Protein AF-A0A820F3W3-F1 (afdb_monomer_lite)

Organism: NCBI:txid392033

Sequence (134 aa):
MVPSGDWTSGFFPGNLWFMYELTKNKFWLKKAQEFTANLESEKTNGKTHDMGVKMYCSFGNGYRLTKNANYKTILLESARTLMTRFNPKIGCIKSWDHHNDVWEFPVIIDNMMNLELLFWAFKETKDSTFYKVA

pLDDT: mean 97.62, std 2.65, range [72.44, 98.88]

Secondary structure (DSSP, 8-state):
---TTSGGGGHHHHHHHHHHHHH--HHHHHHHHHHHHTTGGGGG-TTBSTHIIIIIIIIIHHHHHH--HHHHHHHHHHHHHHHTTEETTTTEE--BSS-TTT-SS---TTHHHHHHHHHHHHHHH--HHHHHH-

InterPro domains:
  IPR008928 Six-hairpin glycosidase superfamily [SSF48208] (3-134)
  IPR012341 Six-hairpin glycosidase-like superfamily [G3DSA:1.50.10.10] (1-134)
  IPR052369 Unsaturated Glycosaminoglycan Hydrolases [PTHR36845] (5-134)

Structure (mmCIF, N/CA/C/O backbone):
data_AF-A0A820F3W3-F1
#
_entry.id   AF-A0A820F3W3-F1
#
loop_
_atom_site.group_PDB
_atom_site.id
_atom_site.type_symbol
_atom_site.label_atom_id
_atom_site.label_alt_id
_atom_site.label_comp_id
_atom_site.label_asym_id
_atom_site.label_entity_id
_atom_site.label_seq_id
_atom_site.pdbx_PDB_ins_code
_atom_site.Cartn_x
_atom_site.Cartn_y
_atom_site.Cartn_z
_atom_site.occupancy
_atom_site.B_iso_or_equiv
_atom_site.auth_seq_id
_atom_site.auth_comp_id
_atom_site.auth_asym_id
_atom_site.auth_atom_id
_atom_site.pdbx_PDB_model_num
ATOM 1 N N . MET A 1 1 ? 11.914 -0.953 16.613 1.00 72.44 1 MET A N 1
ATOM 2 C CA . MET A 1 1 ? 10.988 -0.970 15.460 1.00 72.44 1 MET A CA 1
ATOM 3 C C . MET A 1 1 ? 11.817 -0.899 14.199 1.00 72.44 1 MET A C 1
ATOM 5 O O . MET A 1 1 ? 12.856 -0.251 14.241 1.00 72.44 1 MET A O 1
ATOM 9 N N . VAL A 1 2 ? 11.382 -1.553 13.125 1.00 90.50 2 VAL A N 1
ATOM 10 C CA . VAL A 1 2 ? 12.026 -1.388 11.815 1.00 90.50 2 VAL A CA 1
ATOM 11 C C . VAL A 1 2 ? 11.800 0.045 11.299 1.00 90.50 2 VAL A C 1
ATOM 13 O O . VAL A 1 2 ? 10.763 0.633 11.623 1.00 90.50 2 VAL A O 1
ATOM 16 N N . PRO A 1 3 ? 12.748 0.640 10.555 1.00 95.06 3 PRO A N 1
ATOM 17 C CA . PRO A 1 3 ? 12.548 1.941 9.913 1.00 95.06 3 PRO A CA 1
ATOM 18 C C . PRO A 1 3 ? 11.332 1.934 8.974 1.00 95.06 3 PRO A C 1
ATOM 20 O O . PRO A 1 3 ? 11.037 0.906 8.371 1.00 95.06 3 PRO A O 1
ATOM 23 N N . SER A 1 4 ? 10.656 3.075 8.783 1.00 94.62 4 SER A N 1
ATOM 24 C CA . SER A 1 4 ? 9.504 3.173 7.860 1.00 94.62 4 SER A CA 1
ATOM 25 C C . SER A 1 4 ? 9.865 2.764 6.428 1.00 94.62 4 SER A C 1
ATOM 27 O O . SER A 1 4 ? 9.076 2.119 5.738 1.00 94.62 4 SER A O 1
ATOM 29 N N . GLY A 1 5 ? 11.089 3.093 6.006 1.00 94.44 5 GLY A N 1
ATOM 30 C CA . GLY A 1 5 ? 11.623 2.779 4.686 1.00 94.44 5 GLY A CA 1
ATOM 31 C C . GLY A 1 5 ? 11.749 1.284 4.396 1.00 94.44 5 GLY A C 1
ATOM 32 O O . GLY A 1 5 ? 11.669 0.908 3.227 1.00 94.44 5 GLY A O 1
ATOM 33 N N . ASP A 1 6 ? 11.891 0.450 5.428 1.00 97.00 6 ASP A N 1
ATOM 34 C CA . ASP A 1 6 ? 12.060 -0.999 5.299 1.00 97.00 6 ASP A CA 1
ATOM 35 C C . ASP A 1 6 ? 10.816 -1.657 4.677 1.00 97.00 6 ASP A C 1
ATOM 37 O O . ASP A 1 6 ? 9.687 -1.228 4.924 1.00 97.00 6 ASP A O 1
ATOM 41 N N . TRP A 1 7 ? 11.009 -2.701 3.871 1.00 96.81 7 TRP A N 1
ATOM 42 C CA . TRP A 1 7 ? 9.913 -3.410 3.203 1.00 96.81 7 TRP A CA 1
ATOM 43 C C . TRP A 1 7 ? 8.977 -4.113 4.196 1.00 96.81 7 TRP A C 1
ATOM 45 O O . TRP A 1 7 ? 7.781 -4.244 3.944 1.00 96.81 7 TRP A O 1
ATOM 55 N N . THR A 1 8 ? 9.484 -4.486 5.373 1.00 97.31 8 THR A N 1
ATOM 56 C CA . THR A 1 8 ? 8.709 -5.156 6.426 1.00 97.31 8 THR A CA 1
ATOM 57 C C . THR A 1 8 ? 7.894 -4.203 7.303 1.00 97.31 8 THR A C 1
ATOM 59 O O . THR A 1 8 ? 7.140 -4.645 8.179 1.00 97.31 8 THR A O 1
ATOM 62 N N . SER A 1 9 ? 8.014 -2.889 7.098 1.00 97.62 9 SER A N 1
ATOM 63 C CA . SER A 1 9 ? 7.484 -1.881 8.022 1.00 97.62 9 SER A CA 1
ATOM 64 C C . SER A 1 9 ? 5.957 -1.887 8.146 1.00 97.62 9 SER A C 1
ATOM 66 O O . SER A 1 9 ? 5.428 -1.532 9.201 1.00 97.62 9 SER A O 1
ATOM 68 N N . GLY A 1 10 ? 5.244 -2.385 7.130 1.00 98.06 10 GLY A N 1
ATOM 69 C CA . GLY A 1 10 ? 3.786 -2.537 7.136 1.00 98.06 10 GLY A CA 1
ATOM 70 C C . GLY A 1 10 ? 3.251 -3.705 7.973 1.00 98.06 10 GLY A C 1
ATOM 71 O O . GLY A 1 10 ? 2.090 -3.674 8.393 1.00 98.06 10 GLY A O 1
ATOM 72 N N . PHE A 1 11 ? 4.067 -4.723 8.272 1.00 98.38 11 PHE A N 1
ATOM 73 C CA . PHE A 1 11 ? 3.580 -5.939 8.936 1.00 98.38 11 PHE A CA 1
ATOM 74 C C . PHE A 1 11 ? 3.195 -5.711 10.395 1.00 98.38 11 PHE A C 1
ATOM 76 O O . PHE A 1 11 ? 2.159 -6.203 10.847 1.00 98.38 11 PHE A O 1
ATOM 83 N N . PHE A 1 12 ? 4.008 -4.974 11.153 1.00 98.31 12 PHE A N 1
ATOM 84 C CA . PHE A 1 12 ? 3.729 -4.718 12.566 1.00 98.31 12 PHE A CA 1
ATOM 85 C C . PHE A 1 12 ? 2.405 -3.957 12.780 1.00 98.31 12 PHE A C 1
ATOM 87 O O . PHE A 1 12 ? 1.543 -4.483 13.488 1.00 98.31 12 PHE A O 1
ATOM 94 N N . PRO A 1 13 ? 2.158 -2.790 12.146 1.00 98.19 13 PRO A N 1
ATOM 95 C CA . PRO A 1 13 ? 0.853 -2.135 12.236 1.00 98.19 13 PRO A CA 1
ATOM 96 C C . PRO A 1 13 ? -0.288 -3.000 11.684 1.00 98.19 13 PRO A C 1
ATOM 98 O O . PRO A 1 13 ? -1.375 -2.985 12.261 1.00 98.19 13 PRO A O 1
ATOM 101 N N . GLY A 1 14 ? -0.054 -3.808 10.643 1.00 98.50 14 GLY A N 1
ATOM 102 C CA . GLY A 1 14 ? -1.041 -4.776 10.150 1.00 98.50 14 GLY A CA 1
ATOM 103 C C . GLY A 1 14 ? -1.478 -5.788 11.215 1.00 98.50 14 GLY A C 1
ATOM 104 O O . GLY A 1 14 ? -2.673 -5.990 11.429 1.00 98.50 14 GLY A O 1
ATOM 105 N N . ASN A 1 15 ? -0.528 -6.349 11.967 1.00 98.62 15 ASN A N 1
ATOM 106 C CA . ASN A 1 15 ? -0.832 -7.239 13.091 1.00 98.62 15 ASN A CA 1
ATOM 107 C C . ASN A 1 15 ? -1.610 -6.523 14.203 1.00 98.62 15 ASN A C 1
ATOM 109 O O . ASN A 1 15 ? -2.538 -7.098 14.765 1.00 98.62 15 ASN A O 1
ATOM 113 N N . LEU A 1 16 ? -1.301 -5.257 14.500 1.00 98.75 16 LEU A N 1
ATOM 114 C CA . LEU A 1 16 ? -2.070 -4.479 15.479 1.00 98.75 16 LEU A CA 1
ATOM 115 C C . LEU A 1 16 ? -3.524 -4.259 15.032 1.00 98.75 16 LEU A C 1
ATOM 117 O O . LEU A 1 16 ? -4.437 -4.332 15.860 1.00 98.75 16 LEU A O 1
ATOM 121 N N . TRP A 1 17 ? -3.758 -4.044 13.734 1.00 98.81 17 TRP A N 1
ATOM 122 C CA . TRP A 1 17 ? -5.112 -3.997 13.179 1.00 98.81 17 TRP A CA 1
ATOM 123 C C . TRP A 1 17 ? -5.841 -5.332 13.333 1.00 98.81 17 TRP A C 1
ATOM 125 O O . TRP A 1 17 ? -7.004 -5.331 13.740 1.00 98.81 17 TRP A O 1
ATOM 135 N N . PHE A 1 18 ? -5.169 -6.462 13.096 1.00 98.81 18 PHE A N 1
ATOM 136 C CA . PHE A 1 18 ? -5.751 -7.783 13.352 1.00 98.81 18 PHE A CA 1
ATOM 137 C C . PHE A 1 18 ? -6.048 -8.014 14.839 1.00 98.81 18 PHE A C 1
ATOM 139 O O . PHE A 1 18 ? -7.122 -8.509 15.174 1.00 98.81 18 PHE A O 1
ATOM 146 N N . MET A 1 19 ? -5.177 -7.577 15.753 1.00 98.81 19 MET A N 1
ATOM 147 C CA . MET A 1 19 ? -5.450 -7.643 17.196 1.00 98.81 19 MET A CA 1
ATOM 148 C C . MET A 1 19 ? -6.700 -6.843 17.576 1.00 98.81 19 MET A C 1
ATOM 150 O O . MET A 1 19 ? -7.523 -7.310 18.371 1.00 98.81 19 MET A O 1
ATOM 154 N N . TYR A 1 20 ? -6.884 -5.656 16.993 1.00 98.81 20 TYR A N 1
ATOM 155 C CA . TYR A 1 20 ? -8.116 -4.891 17.173 1.00 98.81 20 TYR A CA 1
ATOM 156 C C . TYR A 1 20 ? -9.329 -5.615 16.582 1.00 98.81 20 TYR A C 1
ATOM 158 O O . TYR A 1 20 ? -10.372 -5.691 17.230 1.00 98.81 20 TYR A O 1
ATOM 166 N N . GLU A 1 21 ? -9.208 -6.177 15.383 1.00 98.62 21 GLU A N 1
ATOM 167 C CA . GLU A 1 21 ? -10.288 -6.913 14.734 1.00 98.62 21 GLU A CA 1
ATOM 168 C C . GLU A 1 21 ? -10.765 -8.106 15.568 1.00 98.62 21 GLU A C 1
ATOM 170 O O . GLU A 1 21 ? -11.978 -8.258 15.736 1.00 98.62 21 GLU A O 1
ATOM 175 N N . LEU A 1 22 ? -9.832 -8.883 16.125 1.00 98.62 22 LEU A N 1
ATOM 176 C CA . LEU A 1 22 ? -10.103 -10.073 16.933 1.00 98.62 22 LEU A CA 1
ATOM 177 C C . LEU A 1 22 ? -10.714 -9.739 18.298 1.00 98.62 22 LEU A C 1
ATOM 179 O O . LEU A 1 22 ? -11.638 -10.409 18.746 1.00 98.62 22 LEU A O 1
ATOM 183 N N . THR A 1 23 ? -10.203 -8.708 18.972 1.00 98.50 23 THR A N 1
ATOM 184 C CA . THR A 1 23 ? -10.551 -8.439 20.382 1.00 98.50 23 THR A CA 1
ATOM 185 C C . THR A 1 23 ? -11.560 -7.310 20.572 1.00 98.50 23 THR A C 1
ATOM 187 O O . THR A 1 23 ? -12.124 -7.165 21.654 1.00 98.50 23 THR A O 1
ATOM 190 N N . LYS A 1 24 ? -11.727 -6.444 19.566 1.00 98.06 24 LYS A N 1
ATOM 191 C CA . LYS A 1 24 ? -12.444 -5.156 19.635 1.00 98.06 24 LYS A CA 1
ATOM 192 C C . LYS A 1 24 ? -11.950 -4.205 20.736 1.00 98.06 24 LYS A C 1
ATOM 194 O O . LYS A 1 24 ? -12.595 -3.194 21.019 1.00 98.06 24 LYS A O 1
ATOM 199 N N . ASN A 1 25 ? -10.784 -4.468 21.329 1.00 98.44 25 ASN A N 1
ATOM 200 C CA . ASN A 1 25 ? -10.236 -3.644 22.400 1.00 98.44 25 ASN A CA 1
ATOM 201 C C . ASN A 1 25 ? -9.632 -2.346 21.833 1.00 98.44 25 ASN A C 1
ATOM 203 O O . ASN A 1 25 ? -8.732 -2.366 20.990 1.00 98.44 25 ASN A O 1
ATOM 207 N N . LYS A 1 26 ? -10.101 -1.200 22.344 1.00 98.25 26 LYS A N 1
ATOM 208 C CA . LYS A 1 26 ? -9.655 0.144 21.935 1.00 98.25 26 LYS A CA 1
ATOM 209 C C . LYS A 1 26 ? -8.160 0.395 22.159 1.00 98.25 26 LYS A C 1
ATOM 211 O O . LYS A 1 26 ? -7.594 1.252 21.485 1.00 98.25 26 LYS A O 1
ATOM 216 N N . PHE A 1 27 ? -7.512 -0.350 23.055 1.00 98.62 27 PHE A N 1
ATOM 217 C CA . PHE A 1 27 ? -6.057 -0.329 23.206 1.00 98.62 27 PHE A CA 1
ATOM 218 C C . PHE A 1 27 ? -5.352 -0.667 21.884 1.00 98.62 27 PHE A C 1
ATOM 220 O O . PHE A 1 27 ? -4.503 0.100 21.425 1.00 98.62 27 PHE A O 1
ATOM 227 N N . TRP A 1 28 ? -5.758 -1.762 21.232 1.00 98.75 28 TRP A N 1
ATOM 228 C CA . TRP A 1 28 ? -5.177 -2.186 19.957 1.00 98.75 28 TRP A CA 1
ATOM 229 C C . TRP A 1 28 ? -5.528 -1.234 18.825 1.00 98.75 28 TRP A C 1
ATOM 231 O O . TRP A 1 28 ? -4.663 -0.946 18.008 1.00 98.75 28 TRP A O 1
ATOM 241 N N . LEU A 1 29 ? -6.741 -0.668 18.820 1.00 98.69 29 LEU A N 1
ATOM 242 C CA . LEU A 1 29 ? -7.115 0.373 17.859 1.00 98.69 29 LEU A CA 1
ATOM 243 C C . LEU A 1 29 ? -6.155 1.567 17.928 1.00 98.69 29 LEU A C 1
ATOM 245 O O . LEU A 1 29 ? -5.603 1.973 16.908 1.00 98.69 29 LEU A O 1
ATOM 249 N N . LYS A 1 30 ? -5.916 2.100 19.135 1.00 98.69 30 LYS A N 1
ATOM 250 C CA . LYS A 1 30 ? -5.024 3.250 19.335 1.00 98.69 30 LYS A CA 1
ATOM 251 C C . LYS A 1 30 ? -3.598 2.931 18.887 1.00 98.69 30 LYS A C 1
ATOM 253 O O . LYS A 1 30 ? -2.976 3.746 18.211 1.00 98.69 30 LYS A O 1
ATOM 258 N N . LYS A 1 31 ? -3.095 1.739 19.223 1.00 98.62 31 LYS A N 1
ATOM 259 C CA . LYS A 1 31 ? -1.757 1.304 18.805 1.00 98.62 31 LYS A CA 1
ATOM 260 C C . LYS A 1 31 ? -1.659 1.083 17.299 1.00 98.62 31 LYS A C 1
ATOM 262 O O . LYS A 1 31 ? -0.690 1.525 16.695 1.00 98.62 31 LYS A O 1
ATOM 267 N N . ALA A 1 32 ? -2.664 0.487 16.669 1.00 98.75 32 ALA A N 1
ATOM 268 C CA . ALA A 1 32 ? -2.675 0.306 15.223 1.00 98.75 32 ALA A CA 1
ATOM 269 C C . ALA A 1 32 ? -2.649 1.655 14.485 1.00 98.75 32 ALA A C 1
ATOM 271 O O . ALA A 1 32 ? -1.865 1.826 13.553 1.00 98.75 32 ALA A O 1
ATOM 272 N N . GLN A 1 33 ? -3.432 2.639 14.943 1.00 98.69 33 GLN A N 1
ATOM 273 C CA . GLN A 1 33 ? -3.442 3.995 14.383 1.00 98.69 33 GLN A CA 1
ATOM 274 C C . GLN A 1 33 ? -2.090 4.707 14.540 1.00 98.69 33 GLN A C 1
ATOM 276 O O . GLN A 1 33 ? -1.578 5.243 13.560 1.00 98.69 33 GLN A O 1
ATOM 281 N N . GLU A 1 34 ? -1.504 4.676 15.742 1.00 98.31 34 GLU A N 1
ATOM 282 C CA . GLU A 1 34 ? -0.205 5.293 16.060 1.00 98.31 34 GLU A CA 1
ATOM 283 C C . GLU A 1 34 ? 0.911 4.752 15.153 1.00 98.31 34 GLU A C 1
ATOM 285 O O . GLU A 1 34 ? 1.633 5.517 14.520 1.00 98.31 34 GLU A O 1
ATOM 290 N N . PHE A 1 35 ? 1.014 3.429 15.024 1.00 98.31 35 PHE A N 1
ATOM 291 C CA . PHE A 1 35 ? 2.087 2.805 14.249 1.00 98.31 35 PHE A CA 1
ATOM 292 C C . PHE A 1 35 ? 1.842 2.862 12.737 1.00 98.31 35 PHE A C 1
ATOM 294 O O . PHE A 1 35 ? 2.802 2.908 11.975 1.00 98.31 35 PHE A O 1
ATOM 301 N N . THR A 1 36 ? 0.581 2.898 12.294 1.00 98.56 36 THR A N 1
ATOM 302 C CA . THR A 1 36 ? 0.247 3.117 10.876 1.00 98.56 36 THR A CA 1
ATOM 303 C C . THR A 1 36 ? 0.621 4.533 10.440 1.00 98.56 36 THR A C 1
ATOM 305 O O . THR A 1 36 ? 1.172 4.707 9.358 1.00 98.56 36 THR A O 1
ATOM 308 N N . ALA A 1 37 ? 0.384 5.545 11.284 1.00 98.12 37 ALA A N 1
ATOM 309 C CA . ALA A 1 37 ? 0.688 6.942 10.960 1.00 98.12 37 ALA A CA 1
ATOM 310 C C . ALA A 1 37 ? 2.179 7.175 10.647 1.00 98.12 37 ALA A C 1
ATOM 312 O O . ALA A 1 37 ? 2.504 7.957 9.758 1.00 98.12 37 ALA A O 1
ATOM 313 N N . ASN A 1 38 ? 3.078 6.432 11.299 1.00 97.00 38 ASN A N 1
ATOM 314 C CA . ASN A 1 38 ? 4.525 6.513 11.061 1.00 97.00 38 ASN A CA 1
ATOM 315 C C . ASN A 1 38 ? 4.946 6.110 9.637 1.00 97.00 38 ASN A C 1
ATOM 317 O O . ASN A 1 38 ? 6.072 6.393 9.236 1.00 97.00 38 ASN A O 1
ATOM 321 N N . LEU A 1 39 ? 4.074 5.435 8.883 1.00 98.12 39 LEU A N 1
ATOM 322 C CA . LEU A 1 39 ? 4.347 4.997 7.515 1.00 98.12 39 LEU A CA 1
ATOM 323 C C . LEU A 1 39 ? 3.823 5.972 6.460 1.00 98.12 39 LEU A C 1
ATOM 325 O O . LEU A 1 39 ? 4.039 5.743 5.274 1.00 98.12 39 LEU A O 1
ATOM 329 N N . GLU A 1 40 ? 3.132 7.050 6.840 1.00 98.31 40 GLU A N 1
ATOM 330 C CA . GLU A 1 40 ? 2.494 7.937 5.862 1.00 98.31 40 GLU A CA 1
ATOM 331 C C . GLU A 1 40 ? 3.495 8.537 4.860 1.00 98.31 40 GLU A C 1
ATOM 333 O O . GLU A 1 40 ? 3.164 8.699 3.685 1.00 98.31 40 GLU A O 1
ATOM 338 N N . SER A 1 41 ? 4.723 8.836 5.296 1.00 97.62 41 SER A N 1
ATOM 339 C CA . SER A 1 41 ? 5.782 9.365 4.427 1.00 97.62 41 SER A CA 1
ATOM 340 C C . SER A 1 41 ? 6.178 8.404 3.306 1.00 97.62 41 SER A C 1
ATOM 342 O O . SER A 1 41 ? 6.694 8.842 2.283 1.00 97.62 41 SER A O 1
ATOM 344 N N . GLU A 1 42 ? 5.919 7.106 3.466 1.00 98.25 42 GLU A N 1
ATOM 345 C CA . GLU A 1 42 ? 6.266 6.088 2.477 1.00 98.25 42 GLU A CA 1
ATOM 346 C C . GLU A 1 42 ? 5.284 6.029 1.308 1.00 98.25 42 GLU A C 1
ATOM 348 O O . GLU A 1 42 ? 5.602 5.394 0.307 1.00 98.25 42 GLU A O 1
ATOM 353 N N . LYS A 1 43 ? 4.129 6.712 1.376 1.00 98.56 43 LYS A N 1
ATOM 354 C CA . LYS A 1 43 ? 3.119 6.691 0.302 1.00 98.56 43 LYS A CA 1
ATOM 355 C C . LYS A 1 43 ? 3.661 7.126 -1.063 1.00 98.56 43 LYS A C 1
ATOM 357 O O . LYS A 1 43 ? 3.116 6.720 -2.079 1.00 98.56 43 LYS A O 1
ATOM 362 N N . THR A 1 44 ? 4.747 7.900 -1.089 1.00 98.50 44 THR A N 1
ATOM 363 C CA . THR A 1 44 ? 5.426 8.371 -2.306 1.00 98.50 44 THR A CA 1
ATOM 364 C C . THR A 1 44 ? 6.771 7.683 -2.570 1.00 98.50 44 THR A C 1
ATOM 366 O O . THR A 1 44 ? 7.536 8.126 -3.430 1.00 98.50 44 THR A O 1
ATOM 369 N N . ASN A 1 45 ? 7.080 6.576 -1.886 1.00 97.19 45 ASN A N 1
ATOM 370 C CA . ASN A 1 45 ? 8.325 5.832 -2.072 1.00 97.19 45 ASN A CA 1
ATOM 371 C C . ASN A 1 45 ? 8.327 5.012 -3.379 1.00 97.19 45 ASN A C 1
ATOM 373 O O . ASN A 1 45 ? 8.168 3.796 -3.391 1.00 97.19 45 ASN A O 1
ATOM 377 N N . GLY A 1 46 ? 8.560 5.686 -4.504 1.00 96.25 46 GLY A N 1
ATOM 378 C CA . GLY A 1 46 ? 8.592 5.071 -5.836 1.00 96.25 46 GLY A CA 1
ATOM 379 C C . GLY A 1 46 ? 9.841 4.243 -6.155 1.00 96.25 46 GLY A C 1
ATOM 380 O O . GLY A 1 46 ? 10.034 3.906 -7.320 1.00 96.25 46 GLY A O 1
ATOM 381 N N . LYS A 1 47 ? 10.704 3.936 -5.175 1.00 95.69 47 LYS A N 1
ATOM 382 C CA . LYS A 1 47 ? 11.976 3.206 -5.375 1.00 95.69 47 LYS A CA 1
ATOM 383 C C . LYS A 1 47 ? 11.890 1.700 -5.096 1.00 95.69 47 LYS A C 1
ATOM 385 O O . LYS A 1 47 ? 12.863 0.978 -5.308 1.00 95.69 47 LYS A O 1
ATOM 390 N N . THR A 1 48 ? 10.743 1.224 -4.616 1.00 97.00 48 THR A N 1
ATOM 391 C CA . THR A 1 48 ? 10.495 -0.189 -4.301 1.00 97.00 48 THR A CA 1
ATOM 392 C C . THR A 1 48 ? 9.117 -0.625 -4.792 1.00 97.00 48 THR A C 1
ATOM 394 O O . THR A 1 48 ? 8.180 0.174 -4.831 1.00 97.00 48 THR A O 1
ATOM 397 N N . HIS A 1 49 ? 8.984 -1.899 -5.154 1.00 97.38 49 HIS A N 1
ATOM 398 C CA . HIS A 1 49 ? 7.687 -2.530 -5.378 1.00 97.38 49 HIS A CA 1
ATOM 399 C C . HIS A 1 49 ? 6.902 -2.832 -4.092 1.00 97.38 49 HIS A C 1
ATOM 401 O O . HIS A 1 49 ? 5.690 -3.025 -4.170 1.00 97.38 49 HIS A O 1
ATOM 407 N N . ASP A 1 50 ? 7.542 -2.799 -2.916 1.00 98.06 50 ASP A N 1
ATOM 408 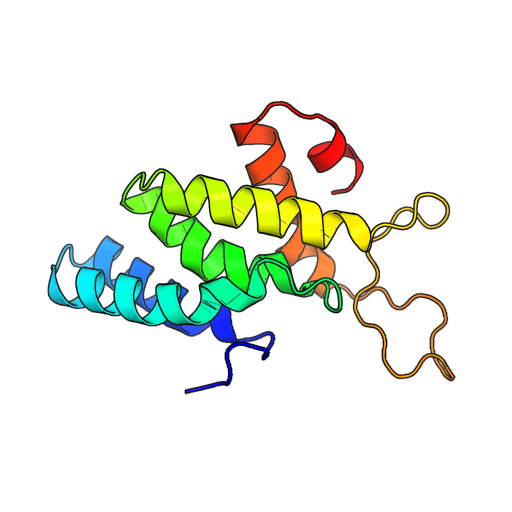C CA . ASP A 1 50 ? 6.978 -3.207 -1.615 1.00 98.06 50 ASP A CA 1
ATOM 409 C C . ASP A 1 50 ? 5.925 -2.239 -1.058 1.00 98.06 50 ASP A C 1
ATOM 411 O O . ASP A 1 50 ? 5.594 -2.239 0.128 1.00 98.06 50 ASP A O 1
ATOM 415 N N . MET A 1 51 ? 5.376 -1.378 -1.910 1.00 98.19 51 MET A N 1
ATOM 416 C CA . MET A 1 51 ? 4.312 -0.446 -1.567 1.00 98.19 51 MET A CA 1
ATOM 417 C C . MET A 1 51 ? 3.050 -1.170 -1.097 1.00 98.19 51 MET A C 1
ATOM 419 O O . MET A 1 51 ? 2.374 -0.680 -0.193 1.00 98.19 51 MET A O 1
ATOM 423 N N . GLY A 1 52 ? 2.730 -2.337 -1.661 1.00 96.94 52 GLY A N 1
ATOM 424 C CA . GLY A 1 52 ? 1.596 -3.139 -1.208 1.00 96.94 52 GLY A CA 1
ATOM 425 C C . GLY A 1 52 ? 1.814 -3.662 0.209 1.00 96.94 52 GLY A C 1
ATOM 426 O O . GLY A 1 52 ? 0.993 -3.410 1.090 1.00 96.94 52 GLY A O 1
ATOM 427 N N . VAL A 1 53 ? 2.959 -4.287 0.473 1.00 96.69 53 VAL A N 1
ATOM 428 C CA . VAL A 1 53 ? 3.305 -4.775 1.817 1.00 96.69 53 VAL A CA 1
ATOM 429 C C . VAL A 1 53 ? 3.340 -3.632 2.833 1.00 96.69 53 VAL A C 1
ATOM 431 O O . VAL A 1 53 ? 2.728 -3.717 3.899 1.00 96.69 53 VAL A O 1
ATOM 434 N N . LYS A 1 54 ? 4.002 -2.520 2.509 1.00 97.62 54 LYS A N 1
ATOM 435 C CA . LYS A 1 54 ? 4.145 -1.385 3.430 1.00 97.62 54 LYS A CA 1
ATOM 436 C C . LYS A 1 54 ? 2.813 -0.691 3.687 1.00 97.62 54 LYS A C 1
ATOM 438 O O . LYS A 1 54 ? 2.418 -0.510 4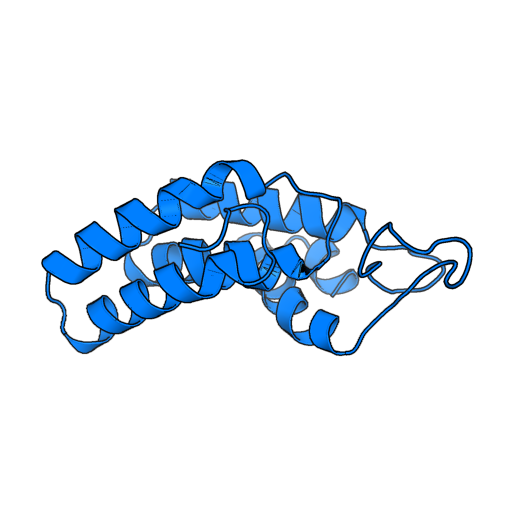.841 1.00 97.62 54 LYS A O 1
ATOM 443 N N . MET A 1 55 ? 2.111 -0.309 2.623 1.00 98.62 55 MET A N 1
ATOM 444 C CA . MET A 1 55 ? 0.963 0.596 2.706 1.00 98.62 55 MET A CA 1
ATOM 445 C C . MET A 1 55 ? -0.358 -0.156 2.829 1.00 98.62 55 MET A C 1
ATOM 447 O O . MET A 1 55 ? -1.217 0.233 3.619 1.00 98.62 55 MET A O 1
ATOM 451 N N . TYR A 1 56 ? -0.542 -1.252 2.096 1.00 98.69 56 TYR A N 1
ATOM 452 C CA . TYR A 1 56 ? -1.809 -1.980 2.103 1.00 98.69 56 TYR A CA 1
ATOM 453 C C . TYR A 1 56 ? -1.967 -2.864 3.350 1.00 98.69 56 TYR A C 1
ATOM 455 O O . TYR A 1 56 ? -3.049 -2.884 3.941 1.00 98.69 56 TYR A O 1
ATOM 463 N N . CYS A 1 57 ? -0.900 -3.491 3.863 1.00 98.38 57 CYS A N 1
ATOM 464 C CA . CYS A 1 57 ? -0.993 -4.212 5.142 1.00 98.38 57 CYS A CA 1
ATOM 465 C C . CYS A 1 57 ? -1.265 -3.277 6.335 1.00 98.38 57 CYS A C 1
ATOM 467 O O . CYS A 1 57 ? -1.894 -3.701 7.307 1.00 98.38 57 CYS A O 1
ATOM 469 N N . SER A 1 58 ? -0.836 -2.013 6.269 1.00 98.56 58 SER A N 1
ATOM 470 C CA . SER A 1 58 ? -1.027 -1.017 7.329 1.00 98.56 58 SER A CA 1
ATOM 471 C C . SER A 1 58 ? -2.305 -0.190 7.121 1.00 98.56 58 SER A C 1
ATOM 473 O O . SER A 1 58 ? -3.353 -0.488 7.702 1.00 98.56 58 SER A O 1
ATOM 475 N N . PHE A 1 59 ? -2.260 0.818 6.250 1.00 98.88 59 PHE A N 1
ATOM 476 C CA . PHE A 1 59 ? -3.382 1.699 5.928 1.00 98.88 59 PHE A CA 1
ATOM 477 C C . PHE A 1 59 ? -4.562 0.944 5.315 1.00 98.88 59 PHE A C 1
ATOM 479 O O . PHE A 1 59 ? -5.704 1.314 5.587 1.00 98.88 59 PHE A O 1
ATOM 486 N N . GLY A 1 60 ? -4.327 -0.118 4.535 1.00 98.75 60 GLY A N 1
ATOM 487 C CA . GLY A 1 60 ? -5.397 -0.926 3.929 1.00 98.75 60 GLY A CA 1
ATOM 488 C C . GLY A 1 60 ? -6.263 -1.610 4.982 1.00 98.75 60 GLY A C 1
ATOM 489 O O . GLY A 1 60 ? -7.490 -1.471 4.963 1.00 98.75 60 GLY A O 1
ATOM 490 N N . ASN A 1 61 ? -5.640 -2.244 5.978 1.00 98.81 61 ASN A N 1
ATOM 491 C CA . ASN A 1 61 ? -6.356 -2.792 7.131 1.00 98.81 61 ASN A CA 1
ATOM 492 C C . ASN A 1 61 ? -7.040 -1.701 7.96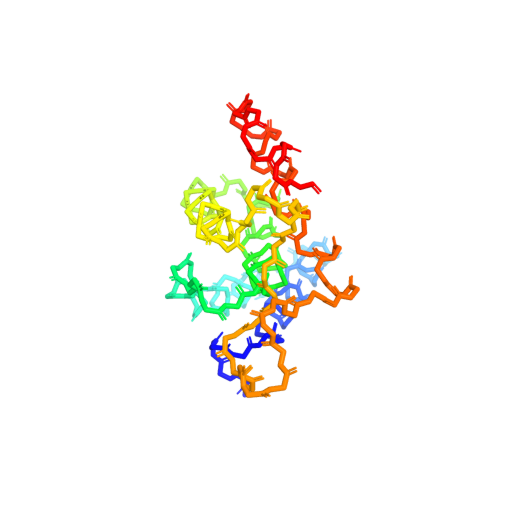5 1.00 98.81 61 ASN A C 1
ATOM 494 O O . ASN A 1 61 ? -8.209 -1.852 8.337 1.00 98.81 61 ASN A O 1
ATOM 498 N N . GLY A 1 62 ? -6.366 -0.570 8.189 1.00 98.69 62 GLY A N 1
ATOM 499 C CA . GLY A 1 62 ? -6.968 0.584 8.854 1.00 98.69 62 GLY A CA 1
ATOM 500 C C . GLY A 1 62 ? -8.229 1.081 8.145 1.00 98.69 62 GLY A C 1
ATOM 501 O O . GLY A 1 62 ? -9.262 1.289 8.786 1.00 98.69 62 GLY A O 1
ATOM 502 N N . TYR A 1 63 ? -8.192 1.230 6.819 1.00 98.81 63 TYR A N 1
ATOM 503 C CA . TYR A 1 63 ? -9.341 1.652 6.018 1.00 98.81 63 TYR A CA 1
ATOM 504 C C . TYR A 1 63 ? -10.461 0.612 6.052 1.00 98.81 63 TYR A C 1
ATOM 506 O O . TYR A 1 63 ? -11.624 0.961 6.261 1.00 98.81 63 TYR A O 1
ATOM 514 N N . ARG A 1 64 ? -10.122 -0.673 5.904 1.00 98.62 64 ARG A N 1
ATOM 515 C CA . ARG A 1 64 ? -11.076 -1.787 5.954 1.00 98.62 64 ARG A CA 1
ATOM 516 C C . ARG A 1 64 ? -11.905 -1.769 7.238 1.00 98.62 64 ARG A C 1
ATOM 518 O O . ARG A 1 64 ? -13.125 -1.915 7.153 1.00 98.62 64 ARG A O 1
ATOM 525 N N . LEU A 1 65 ? -11.255 -1.547 8.382 1.00 98.56 65 LEU A N 1
ATOM 526 C CA . LEU A 1 65 ? -11.867 -1.623 9.712 1.00 98.56 65 LEU A CA 1
ATOM 527 C C . LEU A 1 65 ? -12.525 -0.320 10.178 1.00 98.56 65 LEU A C 1
ATOM 529 O O . LEU A 1 65 ? -13.492 -0.375 10.932 1.00 98.56 65 LEU A O 1
ATOM 533 N N . THR A 1 66 ? -12.017 0.842 9.759 1.00 98.06 66 THR A N 1
ATOM 534 C CA . THR A 1 66 ? -12.478 2.146 10.282 1.00 98.06 66 THR A CA 1
ATOM 535 C C . THR A 1 66 ? -13.211 3.009 9.263 1.00 98.06 66 THR A C 1
ATOM 537 O O . THR A 1 66 ? -13.857 3.979 9.645 1.00 98.06 66 THR A O 1
ATOM 540 N N . LYS A 1 67 ? -13.088 2.698 7.966 1.00 97.88 67 LYS A N 1
ATOM 541 C CA . LYS A 1 67 ? -13.588 3.518 6.849 1.00 97.88 67 LYS A CA 1
ATOM 542 C C . LYS A 1 67 ? -13.080 4.964 6.855 1.00 97.88 67 LYS A C 1
ATOM 544 O O . LYS A 1 67 ? -13.691 5.834 6.242 1.00 97.88 67 LYS A O 1
ATOM 549 N N . ASN A 1 68 ? -11.932 5.219 7.487 1.00 97.94 68 ASN A N 1
ATOM 550 C CA . ASN A 1 68 ? -11.306 6.537 7.512 1.00 97.94 68 ASN A CA 1
ATOM 551 C C . ASN A 1 68 ? -10.951 7.007 6.088 1.00 97.94 68 ASN A C 1
ATOM 553 O O . ASN A 1 68 ? -10.074 6.439 5.436 1.00 97.94 68 ASN A O 1
ATOM 557 N N . ALA A 1 69 ? -11.609 8.070 5.620 1.00 97.88 69 ALA A N 1
ATOM 558 C CA . ALA A 1 69 ? -11.423 8.604 4.272 1.00 97.88 69 ALA A CA 1
ATOM 559 C C . ALA A 1 69 ? -9.975 9.041 3.983 1.00 97.88 69 ALA A C 1
ATOM 561 O O . ALA A 1 69 ? -9.515 8.878 2.855 1.00 97.88 69 ALA A O 1
ATOM 562 N N . ASN A 1 70 ? -9.228 9.510 4.990 1.00 98.31 70 ASN A N 1
ATOM 563 C CA . ASN A 1 70 ? -7.824 9.882 4.811 1.00 98.31 70 ASN A CA 1
ATOM 564 C C . ASN A 1 70 ? -6.962 8.675 4.406 1.00 98.31 70 ASN A C 1
ATOM 566 O O . ASN A 1 70 ? -6.113 8.778 3.526 1.00 98.31 70 ASN A O 1
ATOM 570 N N . TYR A 1 71 ? -7.225 7.499 4.987 1.00 98.75 71 TYR A N 1
ATOM 571 C CA . TYR A 1 71 ? -6.506 6.275 4.623 1.00 98.75 71 TYR A CA 1
ATOM 572 C C . TYR A 1 71 ? -6.785 5.865 3.177 1.00 98.75 71 TYR A C 1
ATOM 574 O O . TYR A 1 71 ? -5.864 5.445 2.484 1.00 98.75 71 TYR A O 1
ATOM 582 N N . LYS A 1 72 ? -8.017 6.057 2.681 1.00 98.69 72 LYS A N 1
ATOM 583 C CA . LYS A 1 72 ? -8.324 5.844 1.259 1.00 98.69 72 LYS A CA 1
ATOM 584 C C . LYS A 1 72 ? -7.486 6.758 0.364 1.00 98.69 72 LYS A C 1
ATOM 586 O O . LYS A 1 72 ? -6.925 6.276 -0.615 1.00 98.69 72 LYS A O 1
ATOM 591 N N . THR A 1 73 ? -7.372 8.043 0.699 1.00 98.69 73 THR A N 1
ATOM 592 C CA . THR A 1 73 ? -6.541 8.995 -0.058 1.00 98.69 73 THR A CA 1
ATOM 593 C C . THR A 1 73 ? -5.077 8.552 -0.101 1.00 98.69 73 THR A C 1
ATOM 595 O O . THR A 1 73 ? -4.510 8.446 -1.188 1.00 98.69 73 THR A O 1
ATOM 598 N N . ILE A 1 74 ? -4.500 8.203 1.054 1.00 98.81 74 ILE A N 1
ATOM 599 C CA . ILE A 1 74 ? -3.107 7.735 1.175 1.00 98.81 74 ILE A CA 1
ATOM 600 C C . ILE A 1 74 ? -2.865 6.462 0.353 1.00 98.81 74 ILE A C 1
ATOM 602 O O . ILE A 1 74 ? -1.855 6.347 -0.342 1.00 98.81 74 ILE A O 1
ATOM 606 N N . LEU A 1 75 ? -3.791 5.504 0.401 1.00 98.88 75 LEU A N 1
ATOM 607 C CA . LEU A 1 75 ? -3.675 4.254 -0.348 1.00 98.88 75 LEU A CA 1
ATOM 608 C C . LEU A 1 75 ? -3.774 4.461 -1.861 1.00 98.88 75 LEU A C 1
ATOM 610 O O . LEU A 1 75 ? -3.029 3.832 -2.605 1.00 98.88 75 LEU A O 1
ATOM 614 N N . LEU A 1 76 ? -4.657 5.347 -2.333 1.00 98.88 76 LEU A N 1
ATOM 615 C CA . LEU A 1 76 ? -4.749 5.664 -3.762 1.00 98.88 76 LEU A CA 1
ATOM 616 C C . LEU A 1 76 ? -3.489 6.372 -4.270 1.00 98.88 76 LEU A C 1
ATOM 618 O O . LEU A 1 76 ? -3.062 6.118 -5.394 1.00 98.88 76 LEU A O 1
ATOM 622 N N . GLU A 1 77 ? -2.878 7.233 -3.457 1.00 98.88 77 GLU A N 1
ATOM 623 C CA . GLU A 1 77 ? -1.570 7.818 -3.766 1.00 98.88 77 GLU A CA 1
ATOM 624 C C . GLU A 1 77 ? -0.479 6.740 -3.821 1.00 98.88 77 GLU A C 1
ATOM 626 O O . GLU A 1 77 ? 0.213 6.634 -4.830 1.00 98.88 77 GLU A O 1
ATOM 631 N N . SER A 1 78 ? -0.430 5.854 -2.823 1.00 98.81 78 SER A N 1
ATOM 632 C CA . SER A 1 78 ? 0.503 4.717 -2.780 1.00 98.81 78 SER A CA 1
ATOM 633 C C . SER A 1 78 ? 0.370 3.801 -4.000 1.00 98.81 78 SER A C 1
ATOM 635 O O . SER A 1 78 ? 1.371 3.371 -4.571 1.00 98.81 78 SER A O 1
ATOM 637 N N . ALA A 1 79 ? -0.861 3.526 -4.440 1.00 98.81 79 ALA A N 1
ATOM 638 C CA . ALA A 1 79 ? -1.129 2.725 -5.630 1.00 98.81 79 ALA A CA 1
ATOM 639 C C . ALA A 1 79 ? -0.619 3.416 -6.904 1.00 98.81 79 ALA A C 1
ATOM 641 O O . ALA A 1 79 ? -0.007 2.771 -7.753 1.00 98.81 79 ALA A O 1
ATOM 642 N N . ARG A 1 80 ? -0.813 4.737 -7.033 1.00 98.81 80 ARG A N 1
ATOM 643 C CA . ARG A 1 80 ? -0.252 5.512 -8.154 1.00 98.81 80 ARG A CA 1
ATOM 644 C C . ARG A 1 80 ? 1.270 5.511 -8.134 1.00 98.81 80 ARG A C 1
ATOM 646 O O . ARG A 1 80 ? 1.877 5.358 -9.189 1.00 98.81 80 ARG A O 1
ATOM 653 N N . THR A 1 81 ? 1.878 5.629 -6.958 1.00 98.81 81 THR A N 1
ATOM 654 C CA . THR A 1 81 ? 3.329 5.512 -6.796 1.00 98.81 81 THR A CA 1
ATOM 655 C C . THR A 1 81 ? 3.836 4.129 -7.193 1.00 98.81 81 THR A C 1
ATOM 657 O O . THR A 1 81 ? 4.850 4.047 -7.872 1.00 98.81 81 THR A O 1
ATOM 660 N N . LEU A 1 82 ? 3.133 3.046 -6.855 1.00 98.75 82 LEU A N 1
ATOM 661 C CA . LEU A 1 82 ? 3.517 1.703 -7.297 1.00 98.75 82 LEU A CA 1
ATOM 662 C C . LEU A 1 82 ? 3.442 1.558 -8.828 1.00 98.75 82 LEU A C 1
ATOM 664 O O . LEU A 1 82 ? 4.356 1.006 -9.439 1.00 98.75 82 LEU A O 1
ATOM 668 N N . MET A 1 83 ? 2.402 2.107 -9.468 1.00 98.50 83 MET A N 1
ATOM 669 C CA . MET A 1 83 ? 2.260 2.053 -10.931 1.00 98.50 83 MET A CA 1
ATOM 670 C C . MET A 1 83 ? 3.392 2.760 -11.688 1.00 98.50 83 MET A C 1
ATOM 672 O O . MET A 1 83 ? 3.660 2.389 -12.828 1.00 98.50 83 MET A O 1
ATOM 676 N N . THR A 1 84 ? 4.089 3.741 -11.097 1.00 98.44 84 THR A N 1
ATOM 677 C CA . THR A 1 84 ? 5.203 4.426 -11.790 1.00 98.44 84 THR A CA 1
ATOM 678 C C . THR A 1 84 ? 6.380 3.490 -12.072 1.00 98.44 84 THR A C 1
ATOM 680 O O . THR A 1 84 ? 7.225 3.797 -12.911 1.00 98.44 84 THR A O 1
ATOM 683 N N . ARG A 1 85 ? 6.423 2.333 -11.401 1.00 98.25 85 ARG A N 1
ATOM 684 C CA . ARG A 1 85 ? 7.437 1.293 -11.582 1.00 98.25 85 ARG A CA 1
ATOM 685 C C . ARG A 1 85 ? 7.081 0.281 -12.678 1.00 98.25 85 ARG A C 1
ATOM 687 O O . ARG A 1 85 ? 7.901 -0.588 -12.977 1.00 98.25 85 ARG A O 1
ATOM 694 N N . PHE A 1 86 ? 5.887 0.364 -13.269 1.00 98.56 86 PHE A N 1
ATOM 695 C CA . PHE A 1 86 ? 5.473 -0.497 -14.374 1.00 98.56 86 PHE A CA 1
ATOM 696 C C . PHE A 1 86 ? 6.154 -0.093 -15.683 1.00 98.56 86 PHE A C 1
ATOM 698 O O . PHE A 1 86 ? 6.145 1.075 -16.071 1.00 98.56 86 PHE A O 1
ATOM 705 N N . ASN A 1 87 ? 6.699 -1.073 -16.401 1.00 98.31 87 ASN A N 1
ATOM 706 C CA . ASN A 1 87 ? 7.222 -0.873 -17.746 1.00 98.31 87 ASN A CA 1
ATOM 707 C C . ASN A 1 87 ? 6.285 -1.527 -18.776 1.00 98.31 87 ASN A C 1
ATOM 709 O O . ASN A 1 87 ? 6.186 -2.753 -18.790 1.00 98.31 87 ASN A O 1
ATOM 713 N N . PRO A 1 88 ? 5.652 -0.763 -19.687 1.00 97.69 88 PRO A N 1
ATOM 714 C CA . PRO A 1 88 ? 4.674 -1.306 -20.633 1.00 97.69 88 PRO A CA 1
ATOM 715 C C . PRO A 1 88 ? 5.266 -2.232 -21.703 1.00 97.69 88 PRO A C 1
ATOM 717 O O . PRO A 1 88 ? 4.534 -3.039 -22.265 1.00 97.69 88 PRO A O 1
ATOM 720 N N . LYS A 1 89 ? 6.571 -2.144 -21.997 1.00 97.81 89 LYS A N 1
ATOM 721 C CA . LYS A 1 89 ? 7.242 -3.053 -22.942 1.00 97.81 89 LYS A CA 1
ATOM 722 C C . LYS A 1 89 ? 7.527 -4.412 -22.304 1.00 97.81 89 LYS A C 1
ATOM 724 O O . LYS A 1 89 ? 7.469 -5.427 -22.988 1.00 97.81 89 LYS A O 1
ATOM 729 N N . ILE A 1 90 ? 7.858 -4.413 -21.014 1.00 97.44 90 ILE A N 1
ATOM 730 C CA . ILE A 1 90 ? 8.154 -5.630 -20.245 1.00 97.44 90 ILE A CA 1
ATOM 731 C C . ILE A 1 90 ? 6.863 -6.256 -19.705 1.00 97.44 90 ILE A C 1
ATOM 733 O O . ILE A 1 90 ? 6.774 -7.471 -19.582 1.00 97.44 90 ILE A O 1
ATOM 737 N N . GLY A 1 91 ? 5.855 -5.433 -19.406 1.00 97.69 91 GLY A N 1
ATOM 738 C CA . GLY A 1 91 ? 4.595 -5.871 -18.813 1.00 97.69 91 GLY A CA 1
ATOM 739 C C . GLY A 1 91 ? 4.711 -6.199 -17.324 1.00 97.69 91 GLY A C 1
ATOM 740 O O . GLY A 1 91 ? 3.923 -6.988 -16.818 1.00 97.69 91 GLY A O 1
ATOM 741 N N . CYS A 1 92 ? 5.700 -5.640 -16.619 1.00 98.31 92 CYS A N 1
ATOM 742 C CA . CYS A 1 92 ? 5.936 -5.916 -15.199 1.00 98.31 92 CYS A CA 1
ATOM 743 C C . CYS A 1 92 ? 6.303 -4.653 -14.414 1.00 98.31 92 CYS A C 1
ATOM 745 O O . CYS A 1 92 ? 6.755 -3.651 -14.976 1.00 98.31 92 CYS A O 1
ATOM 747 N N . ILE A 1 93 ? 6.151 -4.743 -13.093 1.00 98.50 93 ILE A N 1
ATOM 748 C CA . ILE A 1 93 ? 6.622 -3.762 -12.113 1.00 98.50 93 ILE A CA 1
ATOM 749 C C . ILE A 1 93 ? 8.078 -4.077 -11.745 1.00 98.50 93 ILE A C 1
ATOM 751 O O . ILE A 1 93 ? 8.407 -5.216 -11.419 1.00 98.50 93 ILE A O 1
ATOM 755 N N . LYS A 1 94 ? 8.961 -3.072 -11.795 1.00 98.25 94 LYS A N 1
ATOM 756 C CA . LYS A 1 94 ? 10.369 -3.225 -11.391 1.00 98.25 94 LYS A CA 1
ATOM 757 C C . LYS A 1 94 ? 10.461 -3.403 -9.874 1.00 98.25 94 LYS A C 1
ATOM 759 O O . LYS A 1 94 ? 10.001 -2.532 -9.135 1.00 98.25 94 LYS A O 1
ATOM 764 N N . SER A 1 95 ? 11.129 -4.447 -9.390 1.00 97.62 95 SER A N 1
ATOM 765 C CA . SER A 1 95 ? 11.214 -4.730 -7.948 1.00 97.62 95 SER A CA 1
ATOM 766 C C . SER A 1 95 ? 12.001 -3.669 -7.169 1.00 97.62 95 SER A C 1
ATOM 768 O O . SER A 1 95 ? 11.494 -3.095 -6.208 1.00 97.62 95 SER A O 1
ATOM 770 N N . TRP A 1 96 ? 13.216 -3.345 -7.622 1.00 96.88 96 TRP A N 1
ATOM 771 C CA . TRP A 1 96 ? 14.140 -2.411 -6.959 1.00 96.88 96 TRP A CA 1
ATOM 772 C C . TRP A 1 96 ? 15.041 -1.680 -7.966 1.00 96.88 96 TRP A C 1
ATOM 774 O O . TRP A 1 96 ? 15.052 -2.012 -9.152 1.00 96.88 96 TRP A O 1
ATOM 784 N N . ASP A 1 97 ? 15.818 -0.706 -7.478 1.00 94.94 97 ASP A N 1
ATOM 785 C CA . ASP A 1 97 ? 16.684 0.155 -8.305 1.00 94.94 97 ASP A CA 1
ATOM 786 C C . ASP A 1 97 ? 18.200 -0.020 -8.054 1.00 94.94 97 ASP A C 1
ATOM 788 O O . ASP A 1 97 ? 19.005 0.670 -8.676 1.00 94.94 97 ASP A O 1
ATOM 792 N N . HIS A 1 98 ? 18.615 -0.916 -7.151 1.00 92.44 98 HIS A N 1
ATOM 793 C CA . HIS A 1 98 ? 20.023 -1.261 -6.903 1.00 92.44 98 HIS A CA 1
ATOM 794 C C . HIS A 1 98 ? 20.525 -2.437 -7.768 1.00 92.44 98 HIS A C 1
ATOM 796 O O . HIS A 1 98 ? 19.736 -3.183 -8.341 1.00 92.44 98 HIS A O 1
ATOM 802 N N . HIS A 1 99 ? 21.844 -2.655 -7.811 1.00 92.88 99 HIS A N 1
ATOM 803 C CA . HIS A 1 99 ? 22.483 -3.721 -8.604 1.00 92.88 99 HIS A CA 1
ATOM 804 C C . HIS A 1 99 ? 22.134 -3.685 -10.106 1.00 92.88 99 HIS A C 1
ATOM 806 O O . HIS A 1 99 ? 21.934 -4.727 -10.732 1.00 92.88 99 HIS A O 1
ATOM 812 N N . ASN A 1 100 ? 22.045 -2.482 -10.693 1.00 90.88 100 ASN A N 1
ATOM 813 C CA . ASN A 1 100 ? 21.766 -2.318 -12.129 1.00 90.88 100 ASN A CA 1
ATOM 814 C C . ASN A 1 100 ? 22.916 -2.824 -13.025 1.00 90.88 100 ASN A C 1
ATOM 816 O O . ASN A 1 100 ? 22.731 -2.976 -14.226 1.00 90.88 100 ASN A O 1
ATOM 820 N N . ASP A 1 101 ? 24.096 -3.075 -12.452 1.00 94.06 101 ASP A N 1
ATOM 821 C CA . ASP A 1 101 ? 25.224 -3.755 -13.095 1.00 94.06 101 ASP A CA 1
ATOM 822 C C . ASP A 1 101 ? 24.964 -5.253 -13.322 1.00 94.06 101 ASP A C 1
ATOM 824 O O . ASP A 1 101 ? 25.566 -5.853 -14.208 1.00 94.06 101 ASP A O 1
ATOM 828 N N . VAL A 1 102 ? 24.044 -5.843 -12.551 1.00 96.00 102 VAL A N 1
ATOM 829 C CA . VAL A 1 102 ? 23.657 -7.258 -12.647 1.00 96.00 102 VAL A CA 1
ATOM 830 C C . VAL A 1 102 ? 22.304 -7.419 -13.339 1.00 96.00 102 VAL A C 1
ATOM 832 O O . VAL A 1 102 ? 22.139 -8.302 -14.179 1.00 96.00 102 VAL A O 1
ATOM 835 N N . TRP A 1 103 ? 21.327 -6.574 -12.994 1.00 95.44 103 TRP A N 1
ATOM 836 C CA . TRP A 1 103 ? 19.944 -6.700 -13.455 1.00 95.44 103 TRP A CA 1
ATOM 837 C C . TRP A 1 103 ? 19.442 -5.411 -14.107 1.00 95.44 103 TRP A C 1
ATOM 839 O O . TRP A 1 103 ? 19.325 -4.380 -13.450 1.00 95.44 103 TRP A O 1
ATOM 849 N N . GLU A 1 104 ? 19.042 -5.480 -15.377 1.00 94.81 104 GLU A N 1
ATOM 850 C CA . GLU A 1 104 ? 18.467 -4.331 -16.095 1.00 94.81 104 GLU A CA 1
ATOM 851 C C . GLU A 1 104 ? 17.045 -3.992 -15.593 1.00 94.81 104 GLU A C 1
ATOM 853 O O . GLU A 1 104 ? 16.710 -2.834 -15.317 1.00 94.81 104 GLU A O 1
ATOM 858 N N . PHE A 1 105 ? 16.210 -5.022 -15.411 1.00 97.31 105 PHE A N 1
ATOM 859 C CA . PHE A 1 105 ? 14.837 -4.899 -14.917 1.00 97.31 105 PHE A CA 1
ATOM 860 C C . PHE A 1 105 ? 14.470 -6.094 -14.017 1.00 97.31 105 PHE A C 1
ATOM 862 O O . PHE A 1 105 ? 13.840 -7.048 -14.476 1.00 97.31 105 PHE A O 1
ATOM 869 N N . PRO A 1 106 ? 14.898 -6.095 -12.741 1.00 97.69 106 PRO A N 1
ATOM 870 C CA . PRO A 1 106 ? 14.622 -7.200 -11.836 1.00 97.69 106 PRO A CA 1
ATOM 871 C C . PRO A 1 106 ? 13.131 -7.276 -11.503 1.00 97.69 106 PRO A C 1
ATOM 873 O O . PRO A 1 106 ? 12.514 -6.279 -11.118 1.00 97.69 106 PRO A O 1
ATOM 876 N N . VAL A 1 107 ? 12.585 -8.487 -11.600 1.00 98.19 107 VAL A N 1
ATOM 877 C CA . VAL A 1 107 ? 11.228 -8.855 -11.186 1.00 98.19 107 VAL A CA 1
ATOM 878 C C . VAL A 1 107 ? 11.348 -10.101 -10.314 1.00 98.19 107 VAL A C 1
ATOM 880 O O . VAL A 1 107 ? 11.982 -11.074 -10.714 1.00 98.19 107 VAL A O 1
ATOM 883 N N . ILE A 1 108 ? 10.772 -10.067 -9.113 1.00 98.12 108 ILE A N 1
ATOM 884 C CA . ILE A 1 108 ? 10.7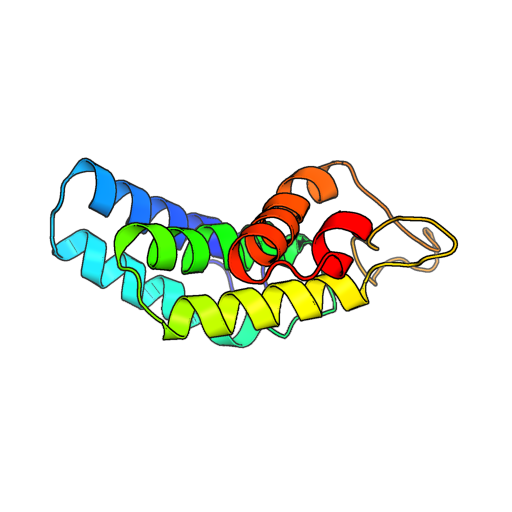61 -11.210 -8.184 1.00 98.12 108 ILE A CA 1
ATOM 885 C C . ILE A 1 108 ? 9.335 -11.629 -7.856 1.00 98.12 108 ILE A C 1
ATOM 887 O O . ILE A 1 108 ? 8.411 -10.822 -7.985 1.00 98.12 108 ILE A O 1
ATOM 891 N N . ILE A 1 109 ? 9.167 -12.874 -7.411 1.00 98.31 109 ILE A N 1
ATOM 892 C CA . ILE A 1 109 ? 7.854 -13.474 -7.145 1.00 98.31 109 ILE A CA 1
ATOM 893 C C . ILE A 1 109 ? 7.039 -12.690 -6.103 1.00 98.31 109 ILE A C 1
ATOM 895 O O . ILE A 1 109 ? 5.821 -12.587 -6.218 1.00 98.31 109 ILE A O 1
ATOM 899 N N . ASP A 1 110 ? 7.707 -12.028 -5.163 1.00 97.25 110 ASP A N 1
ATOM 900 C CA . ASP A 1 110 ? 7.121 -11.187 -4.117 1.00 97.25 110 ASP A CA 1
ATOM 901 C C . ASP A 1 110 ? 6.341 -9.979 -4.684 1.00 97.25 110 ASP A C 1
ATOM 903 O O . ASP A 1 110 ? 5.473 -9.426 -4.006 1.00 97.25 110 ASP A O 1
ATOM 907 N N . ASN A 1 111 ? 6.550 -9.609 -5.961 1.00 95.94 111 ASN A N 1
ATOM 908 C CA . ASN A 1 111 ? 5.692 -8.634 -6.656 1.00 95.94 111 ASN A CA 1
ATOM 909 C C . ASN A 1 111 ? 4.216 -9.017 -6.568 1.00 95.94 111 ASN A C 1
ATOM 911 O O . ASN A 1 111 ? 3.383 -8.133 -6.396 1.00 95.94 111 ASN A O 1
ATOM 915 N N . MET A 1 112 ? 3.900 -10.314 -6.643 1.00 98.19 112 MET A N 1
ATOM 916 C CA . MET A 1 112 ? 2.522 -10.806 -6.670 1.00 98.19 112 MET A CA 1
ATOM 917 C C . MET A 1 112 ? 1.716 -10.331 -5.458 1.00 98.19 112 MET A C 1
ATOM 919 O O . MET A 1 112 ? 0.556 -9.952 -5.598 1.00 98.19 112 MET A O 1
ATOM 923 N N . MET A 1 113 ? 2.346 -10.279 -4.281 1.00 97.75 113 MET A N 1
ATOM 924 C CA . MET A 1 113 ? 1.695 -9.817 -3.051 1.00 97.75 113 MET A CA 1
ATOM 925 C C . MET A 1 113 ? 1.429 -8.308 -3.064 1.00 97.75 113 MET A C 1
ATOM 927 O O . MET A 1 113 ? 0.491 -7.831 -2.430 1.00 97.75 113 MET A O 1
ATOM 931 N N . ASN A 1 114 ? 2.223 -7.543 -3.812 1.00 98.44 114 ASN A N 1
ATOM 932 C CA . ASN A 1 114 ? 2.076 -6.096 -3.910 1.00 98.44 114 ASN A CA 1
ATOM 933 C C . ASN A 1 114 ? 0.947 -5.670 -4.867 1.00 98.44 114 ASN A C 1
ATOM 935 O O . ASN A 1 114 ? 0.415 -4.565 -4.732 1.00 98.44 114 ASN A O 1
ATOM 939 N N . LEU A 1 115 ? 0.529 -6.551 -5.782 1.00 98.62 115 LEU A N 1
ATOM 940 C CA . LEU A 1 115 ? -0.541 -6.283 -6.751 1.00 98.62 115 LEU A CA 1
ATOM 941 C C . LEU A 1 115 ? -1.918 -6.112 -6.097 1.00 98.62 115 LEU A C 1
ATOM 943 O O . LEU A 1 115 ? -2.786 -5.440 -6.656 1.00 98.62 115 LEU A O 1
ATOM 947 N N . GLU A 1 116 ? -2.124 -6.653 -4.891 1.00 98.62 116 GLU A N 1
ATOM 948 C CA . GLU A 1 116 ? -3.392 -6.514 -4.164 1.00 98.62 116 GLU A CA 1
ATOM 949 C C . GLU A 1 116 ? -3.772 -5.039 -3.940 1.00 98.62 116 GLU A C 1
ATOM 951 O O . GLU A 1 116 ? -4.944 -4.675 -4.064 1.00 98.62 116 GLU A O 1
ATOM 956 N N . LEU A 1 117 ? -2.782 -4.165 -3.714 1.00 98.81 117 LEU A N 1
ATOM 957 C CA . LEU A 1 117 ? -2.993 -2.719 -3.602 1.00 98.81 117 LEU A CA 1
ATOM 958 C C . LEU A 1 117 ? -3.608 -2.127 -4.882 1.00 98.81 117 LEU A C 1
ATOM 960 O O . LEU A 1 117 ? -4.505 -1.284 -4.810 1.00 98.81 117 LEU A O 1
ATOM 964 N N . LEU A 1 118 ? -3.148 -2.571 -6.053 1.00 98.81 118 LEU A N 1
ATOM 965 C CA . LEU A 1 118 ? -3.646 -2.097 -7.345 1.00 98.81 118 LEU A CA 1
ATOM 966 C C . LEU A 1 118 ? -5.050 -2.641 -7.628 1.00 98.81 118 LEU A C 1
ATOM 968 O O . LEU A 1 118 ? -5.944 -1.880 -8.006 1.00 98.81 118 LEU A O 1
ATOM 972 N N . PHE A 1 119 ? -5.297 -3.925 -7.359 1.00 98.88 119 PHE A N 1
ATOM 973 C CA . PHE A 1 119 ? -6.641 -4.498 -7.484 1.00 98.88 119 PHE A CA 1
ATOM 974 C C . PHE A 1 119 ? -7.650 -3.812 -6.555 1.00 98.88 119 PHE A C 1
ATOM 976 O O . PHE A 1 119 ? -8.784 -3.530 -6.961 1.00 98.88 119 PHE A O 1
ATOM 983 N N . TRP A 1 120 ? -7.242 -3.477 -5.329 1.00 98.75 120 TRP A N 1
ATOM 984 C CA . TRP A 1 120 ? -8.054 -2.672 -4.421 1.00 98.75 120 TRP A CA 1
ATOM 985 C C . TRP A 1 120 ? -8.338 -1.278 -4.993 1.00 98.75 120 TRP A C 1
ATOM 987 O O . TRP A 1 120 ? -9.497 -0.853 -5.016 1.00 98.75 120 TRP A O 1
ATOM 997 N N . ALA A 1 121 ? -7.323 -0.589 -5.521 1.00 98.81 121 ALA A N 1
ATOM 998 C CA . ALA A 1 121 ? -7.487 0.739 -6.109 1.00 98.81 121 ALA A CA 1
ATOM 999 C C . ALA A 1 121 ? -8.456 0.722 -7.305 1.00 98.81 121 ALA A C 1
ATOM 1001 O O . ALA A 1 121 ? -9.330 1.591 -7.401 1.00 98.81 121 ALA A O 1
ATOM 1002 N N . PHE A 1 122 ? -8.388 -0.305 -8.162 1.00 98.81 122 PHE A N 1
ATOM 1003 C CA . PHE A 1 122 ? -9.375 -0.529 -9.222 1.00 98.81 122 PHE A CA 1
ATOM 1004 C C . PHE A 1 122 ? -10.786 -0.702 -8.651 1.00 98.81 122 PHE A C 1
ATOM 1006 O O . PHE A 1 122 ? -11.732 -0.062 -9.115 1.00 98.81 122 PHE A O 1
ATOM 1013 N N . LYS A 1 123 ? -10.955 -1.535 -7.619 1.00 98.44 123 LYS A N 1
ATOM 1014 C CA . LYS A 1 123 ? -12.271 -1.776 -7.013 1.00 98.44 123 LYS A CA 1
ATOM 1015 C C . LYS A 1 123 ? -12.903 -0.485 -6.485 1.00 98.44 123 LYS A C 1
ATOM 1017 O O . LYS A 1 123 ? -14.108 -0.300 -6.681 1.00 98.44 123 LYS A O 1
ATOM 1022 N N . GLU A 1 124 ? -12.097 0.376 -5.865 1.00 98.19 124 GLU A N 1
ATOM 1023 C CA . GLU A 1 124 ? -12.507 1.634 -5.227 1.00 98.19 124 GLU A CA 1
ATOM 1024 C C . GLU A 1 124 ? -12.760 2.799 -6.190 1.00 98.19 124 GLU A C 1
ATOM 1026 O O . GLU A 1 124 ? -13.532 3.697 -5.850 1.00 98.19 124 GLU A O 1
ATOM 1031 N N . THR A 1 125 ? -12.098 2.820 -7.350 1.00 98.38 125 THR A N 1
ATOM 1032 C CA . THR A 1 125 ? -12.138 3.958 -8.294 1.00 98.38 125 THR A CA 1
ATOM 1033 C C . THR A 1 125 ? -12.764 3.628 -9.642 1.00 98.38 125 THR A C 1
ATOM 1035 O O . THR A 1 125 ? -13.196 4.535 -10.344 1.00 98.38 125 THR A O 1
ATOM 1038 N N . LYS A 1 126 ? -12.812 2.343 -10.010 1.00 98.38 126 LYS A N 1
ATOM 1039 C CA . LYS A 1 126 ? -13.146 1.841 -11.353 1.00 98.38 126 LYS A CA 1
ATOM 1040 C C . LYS A 1 126 ? -12.189 2.294 -12.460 1.00 98.38 126 LYS A C 1
ATOM 1042 O O . LYS A 1 126 ? -12.463 2.046 -13.632 1.00 98.38 126 LYS A O 1
ATOM 1047 N N . ASP A 1 127 ? -11.043 2.877 -12.111 1.00 98.44 127 ASP A N 1
ATOM 1048 C CA . ASP A 1 127 ? -9.993 3.193 -13.074 1.00 98.44 127 ASP A CA 1
AT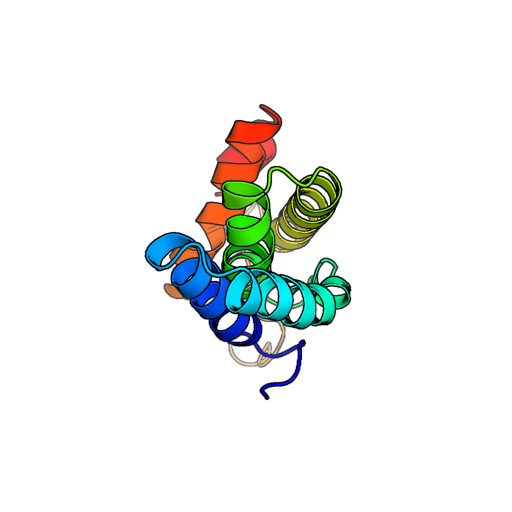OM 1049 C C . ASP A 1 127 ? -9.278 1.907 -13.511 1.00 98.44 127 ASP A C 1
ATOM 1051 O O . ASP A 1 127 ? -8.498 1.311 -12.763 1.00 98.44 127 ASP A O 1
ATOM 1055 N N . SER A 1 128 ? -9.562 1.472 -14.743 1.00 98.19 128 SER A N 1
ATOM 1056 C CA . SER A 1 128 ? -9.007 0.241 -15.322 1.00 98.19 128 SER A CA 1
ATOM 1057 C C . SER A 1 128 ? -7.481 0.236 -15.427 1.00 98.19 128 SER A C 1
ATOM 1059 O O . SER A 1 128 ? -6.905 -0.832 -15.615 1.00 98.19 128 SER A O 1
ATOM 1061 N N . THR A 1 129 ? -6.820 1.391 -15.308 1.00 98.25 129 THR A N 1
ATOM 1062 C CA . THR A 1 129 ? -5.356 1.490 -15.367 1.00 98.25 129 THR A CA 1
ATOM 1063 C C . THR A 1 129 ? -4.709 0.649 -14.273 1.00 98.25 129 THR A C 1
ATOM 1065 O O . THR A 1 129 ? -3.793 -0.113 -14.565 1.00 98.25 129 THR A O 1
ATOM 1068 N N . PHE A 1 130 ? -5.25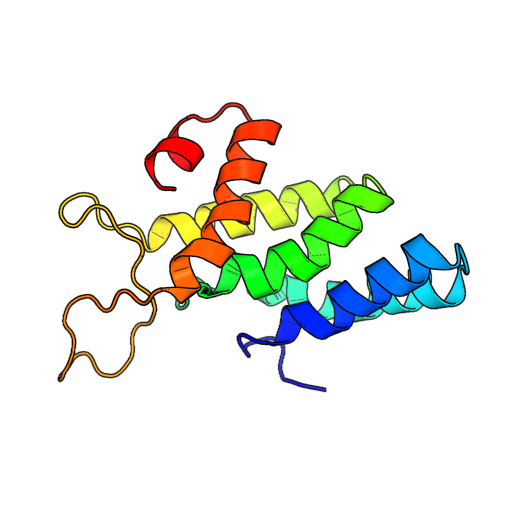0 0.685 -13.048 1.00 98.69 130 PHE A N 1
ATOM 1069 C CA . PHE A 1 130 ? -4.750 -0.140 -11.946 1.00 98.69 130 PHE A CA 1
ATOM 1070 C C . PHE A 1 130 ? -4.860 -1.640 -12.244 1.00 98.69 130 PHE A C 1
ATOM 1072 O O . PHE A 1 130 ? -3.929 -2.386 -11.970 1.00 98.69 130 PHE A O 1
ATOM 1079 N N . TYR A 1 131 ? -5.978 -2.074 -12.837 1.00 98.44 131 TYR A N 1
ATOM 1080 C CA . TYR A 1 131 ? -6.209 -3.480 -13.184 1.00 98.44 131 TYR A CA 1
ATOM 1081 C C . TYR A 1 131 ? -5.330 -3.958 -14.342 1.00 98.44 131 TYR A C 1
ATOM 1083 O O . TYR A 1 131 ? -4.963 -5.116 -14.379 1.00 98.44 131 TYR A O 1
ATOM 1091 N N . LYS A 1 132 ? -5.016 -3.087 -15.306 1.00 98.25 132 LYS A N 1
ATOM 1092 C CA . LYS A 1 132 ? -4.175 -3.440 -16.462 1.00 98.25 132 LYS A CA 1
ATOM 1093 C C . LYS A 1 132 ? -2.688 -3.527 -16.118 1.00 98.25 132 LYS A C 1
ATOM 1095 O O . LYS A 1 132 ? -1.944 -4.163 -16.853 1.00 98.25 132 LYS A O 1
ATOM 1100 N N . VAL A 1 133 ? -2.262 -2.812 -15.076 1.00 98.00 133 VAL A N 1
ATOM 1101 C CA . VAL A 1 133 ? -0.883 -2.840 -14.569 1.00 98.00 133 VAL A CA 1
ATOM 1102 C C . VAL A 1 133 ? -0.643 -4.043 -13.651 1.00 98.00 133 VAL A C 1
ATOM 1104 O O . VAL A 1 133 ? 0.486 -4.527 -13.592 1.00 98.00 133 VAL A O 1
ATOM 1107 N N . ALA A 1 134 ? -1.677 -4.483 -12.929 1.00 95.38 134 ALA A N 1
ATOM 1108 C CA . ALA A 1 134 ? -1.640 -5.642 -12.041 1.00 95.38 134 ALA A CA 1
ATOM 1109 C C . ALA A 1 134 ? -1.780 -6.959 -12.813 1.00 95.38 134 ALA A C 1
ATOM 1111 O O . ALA A 1 134 ? -1.021 -7.896 -12.492 1.00 95.38 134 ALA A O 1
#

Foldseek 3Di:
DDQLPDLQLLQVLLVLLVVCVVPVDVVSVVVSVVSLVNNLVCLQVLFALSLQNNLCSRLVSVCVPPVPVVSVVSLLSSLVSQLVQFDPVVLAGAGGDPPCVPDVGDDDPCSVSSLVSLVVSCVVPVPCSSVSSD

Radius of gyration: 15.06 Å; chains: 1; bounding box: 39×23×46 Å